Protein AF-A0A7Y0XDF4-F1 (afdb_monomer_lite)

Sequence (80 aa):
MKGVKLESCASTADAMQKVQEMDRDDVAAIGNASSGKLYGLQAIQGNIANQSENHTRFIVVCNSRQHRKPNRKPYSLYRG

Organism: Vibrio parahaemolyticus (NCBI:txid670)

Secondary structure (DSSP, 8-state):
--S------SSHHHHHHHHHHHT-TT----S-HHHHHHTTPPPS-S---S-S--------------------PPP-----

Radius of gyration: 26.82 Å; chains: 1; bounding box: 69×25×70 Å

Structure (mmCIF, N/CA/C/O backbone):
data_AF-A0A7Y0XDF4-F1
#
_entry.id   AF-A0A7Y0XDF4-F1
#
loop_
_atom_site.group_PDB
_atom_site.id
_atom_site.type_symbol
_atom_site.label_atom_id
_atom_site.label_alt_id
_atom_site.label_comp_id
_atom_site.label_asym_id
_atom_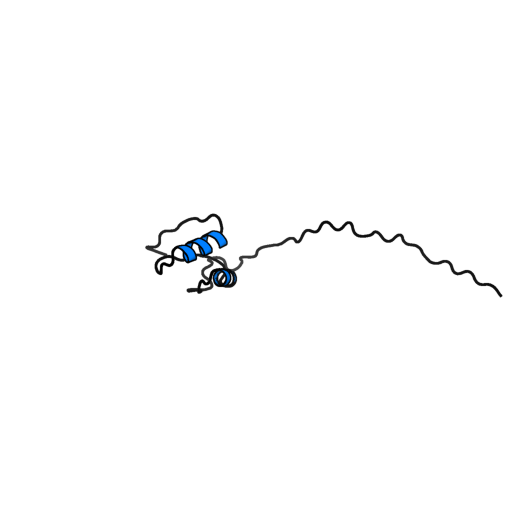site.label_entity_id
_atom_site.label_seq_id
_atom_site.pdbx_PDB_ins_code
_atom_site.Cartn_x
_atom_site.Cartn_y
_atom_site.Cartn_z
_atom_site.occupancy
_atom_site.B_iso_or_equiv
_atom_site.auth_seq_id
_atom_site.auth_comp_id
_atom_site.auth_asym_id
_atom_site.auth_atom_id
_atom_site.pdbx_PDB_model_num
ATOM 1 N N . MET A 1 1 ? -15.446 9.837 4.098 1.00 62.53 1 MET A N 1
ATOM 2 C CA . MET A 1 1 ? -15.542 8.937 5.268 1.00 62.53 1 MET A CA 1
ATOM 3 C C . MET A 1 1 ? -15.941 9.771 6.474 1.00 62.53 1 MET A C 1
ATOM 5 O O . MET A 1 1 ? -15.208 10.688 6.816 1.00 62.53 1 MET A O 1
ATOM 9 N N . LYS A 1 2 ? -17.123 9.539 7.055 1.00 78.62 2 LYS A N 1
ATOM 10 C CA . LYS A 1 2 ? -17.527 10.153 8.332 1.00 78.62 2 LYS A CA 1
ATOM 11 C C . LYS A 1 2 ? -17.334 9.098 9.426 1.00 78.62 2 LYS A C 1
ATOM 13 O O . LYS A 1 2 ? -17.664 7.946 9.182 1.00 78.62 2 LYS A O 1
ATOM 18 N N . GLY A 1 3 ? -16.787 9.479 10.581 1.00 88.50 3 GLY A N 1
ATOM 19 C CA . GLY A 1 3 ? -16.614 8.570 11.725 1.00 88.50 3 GLY A CA 1
ATOM 20 C C . GLY A 1 3 ? -15.341 7.713 11.730 1.00 88.50 3 GLY A C 1
ATOM 21 O O . GLY A 1 3 ? -15.254 6.793 12.529 1.00 88.50 3 GLY A O 1
ATOM 22 N N . VAL A 1 4 ? -14.351 8.010 10.880 1.00 91.38 4 VAL A N 1
ATOM 23 C CA . VAL A 1 4 ? -13.048 7.319 10.870 1.00 91.38 4 VAL A CA 1
ATOM 24 C C . VAL A 1 4 ? -11.957 8.304 11.273 1.00 91.38 4 VAL A C 1
ATOM 26 O O . VAL A 1 4 ? -11.901 9.414 10.738 1.00 91.38 4 VAL A O 1
ATOM 29 N N . LYS A 1 5 ? -11.091 7.910 12.210 1.00 94.50 5 LYS A N 1
ATOM 30 C CA . LYS A 1 5 ? -9.904 8.685 12.585 1.00 94.50 5 LYS A CA 1
ATOM 31 C C . LYS A 1 5 ? -8.793 8.415 11.571 1.00 94.50 5 LYS A C 1
ATOM 33 O O . LYS A 1 5 ? -8.461 7.264 11.319 1.00 94.50 5 LYS A O 1
ATOM 38 N N . LEU A 1 6 ? -8.218 9.475 11.010 1.00 95.06 6 LEU A N 1
ATOM 39 C CA . LEU A 1 6 ? -7.047 9.368 10.144 1.00 95.06 6 LEU A CA 1
ATOM 40 C C . LEU A 1 6 ? -5.775 9.440 10.988 1.00 95.06 6 LEU A C 1
ATOM 42 O O . LEU A 1 6 ? -5.643 10.318 11.842 1.00 95.06 6 LEU A O 1
ATOM 46 N N . GLU A 1 7 ? -4.845 8.529 10.728 1.00 95.50 7 GLU A N 1
ATOM 47 C CA . GLU A 1 7 ? -3.530 8.496 11.359 1.00 95.50 7 GLU A CA 1
ATOM 48 C C . GLU A 1 7 ? -2.445 8.481 10.281 1.00 95.50 7 GLU A C 1
ATOM 50 O O . GLU A 1 7 ? -2.448 7.639 9.383 1.00 95.50 7 GLU A O 1
ATOM 55 N N . SER A 1 8 ? -1.520 9.437 10.360 1.00 96.12 8 SER A N 1
ATOM 56 C CA . SER A 1 8 ? -0.372 9.498 9.459 1.00 96.12 8 SER A CA 1
ATOM 57 C C . SER A 1 8 ? 0.681 8.473 9.875 1.00 96.12 8 SER A C 1
ATOM 59 O O . SER A 1 8 ? 1.022 8.379 11.050 1.00 96.12 8 SER A O 1
ATOM 61 N N . CYS A 1 9 ? 1.226 7.748 8.901 1.00 95.88 9 CYS A N 1
ATOM 62 C CA . CYS A 1 9 ? 2.323 6.793 9.085 1.00 95.88 9 CYS A CA 1
ATOM 63 C C . CYS A 1 9 ? 3.552 7.247 8.286 1.00 95.88 9 CYS A C 1
ATOM 65 O O . CYS A 1 9 ? 3.430 8.077 7.379 1.00 95.88 9 CYS A O 1
ATOM 67 N N . ALA A 1 10 ? 4.731 6.701 8.590 1.00 96.75 10 ALA A N 1
ATOM 68 C CA . ALA A 1 10 ? 5.971 7.103 7.920 1.00 96.75 10 ALA A CA 1
ATOM 69 C C . ALA A 1 10 ? 5.994 6.699 6.433 1.00 96.75 10 ALA A C 1
ATOM 71 O O . ALA A 1 10 ? 6.637 7.348 5.609 1.00 96.75 10 ALA A O 1
ATOM 72 N N . SER A 1 11 ? 5.287 5.624 6.079 1.00 96.25 11 SER A N 1
ATOM 73 C CA . SER A 1 11 ? 5.099 5.167 4.703 1.00 96.25 11 SER A CA 1
ATOM 74 C C . SER A 1 11 ? 3.865 4.267 4.581 1.00 96.25 11 SER A C 1
ATOM 76 O O . SER A 1 11 ? 3.267 3.861 5.576 1.00 96.25 11 SER A O 1
ATOM 78 N N . THR A 1 12 ? 3.496 3.898 3.352 1.00 95.44 12 THR A N 1
ATOM 79 C CA . THR A 1 12 ? 2.454 2.886 3.104 1.00 95.44 12 THR A CA 1
ATOM 80 C C . THR A 1 12 ? 2.825 1.512 3.668 1.00 95.44 12 THR A C 1
ATOM 82 O O . THR A 1 12 ? 1.964 0.814 4.193 1.00 95.44 12 THR A O 1
ATOM 85 N N . ALA A 1 13 ? 4.100 1.130 3.569 1.00 95.81 13 ALA A N 1
ATOM 86 C CA . ALA A 1 13 ? 4.614 -0.127 4.107 1.00 95.81 13 ALA A CA 1
ATOM 87 C C . ALA A 1 13 ? 4.524 -0.159 5.642 1.00 95.81 13 ALA A C 1
ATOM 89 O O . ALA A 1 13 ? 4.046 -1.134 6.210 1.00 95.81 13 ALA A O 1
ATOM 90 N N . ASP A 1 14 ? 4.903 0.948 6.283 1.00 97.31 14 ASP A N 1
ATOM 91 C CA . ASP A 1 14 ? 4.799 1.158 7.732 1.00 97.31 14 ASP A CA 1
ATOM 92 C C . ASP A 1 14 ? 3.342 1.055 8.215 1.00 97.31 14 ASP A C 1
ATOM 94 O O . ASP A 1 14 ? 3.045 0.347 9.173 1.00 97.31 14 ASP A O 1
ATOM 98 N N . ALA A 1 15 ? 2.398 1.659 7.483 1.00 97.62 15 ALA A N 1
ATOM 99 C CA . ALA A 1 15 ? 0.972 1.534 7.786 1.00 97.62 15 ALA A CA 1
ATOM 100 C C . ALA A 1 15 ? 0.465 0.082 7.685 1.00 97.62 15 ALA A C 1
ATOM 102 O O . ALA A 1 15 ? -0.301 -0.364 8.538 1.00 97.62 15 ALA A O 1
ATOM 103 N N . MET A 1 16 ? 0.879 -0.660 6.650 1.00 97.44 16 MET A N 1
ATOM 104 C CA . MET A 1 16 ? 0.494 -2.067 6.470 1.00 97.44 16 MET A CA 1
ATOM 105 C C . MET A 1 16 ? 1.060 -2.955 7.576 1.00 97.44 16 MET A C 1
ATOM 107 O O . MET A 1 16 ? 0.326 -3.763 8.138 1.00 97.44 16 MET A O 1
ATOM 111 N N . GLN A 1 17 ? 2.335 -2.774 7.918 1.00 97.56 17 GLN A N 1
ATOM 112 C CA . GLN A 1 17 ? 2.967 -3.502 9.011 1.00 97.56 17 GLN A CA 1
ATOM 113 C C . GLN A 1 17 ? 2.260 -3.226 10.342 1.00 97.56 17 GLN A C 1
ATOM 115 O O . GLN A 1 17 ? 1.897 -4.156 11.052 1.00 97.56 17 GLN A O 1
ATOM 120 N N . LYS A 1 18 ? 1.970 -1.959 10.642 1.00 97.31 18 LYS A N 1
ATOM 121 C CA . LYS A 1 18 ? 1.278 -1.573 11.874 1.00 97.31 18 LYS A CA 1
ATOM 122 C C . LYS A 1 18 ? -0.120 -2.184 11.989 1.00 97.31 18 LYS A C 1
ATOM 124 O O . LYS A 1 18 ? -0.497 -2.640 13.061 1.00 97.31 18 LYS A O 1
ATOM 129 N N . VAL A 1 19 ? -0.890 -2.207 10.898 1.00 97.56 19 VAL A N 1
ATOM 130 C CA . VAL A 1 19 ? -2.222 -2.839 10.884 1.00 97.56 19 VAL A CA 1
ATOM 131 C C . VAL A 1 19 ? -2.125 -4.348 11.095 1.00 97.56 19 VAL A C 1
ATOM 133 O O . VAL A 1 19 ? -2.925 -4.894 11.848 1.00 97.56 19 VAL A O 1
ATOM 136 N N . GLN A 1 20 ? -1.135 -5.005 10.487 1.00 97.38 20 GLN A N 1
ATOM 137 C CA . GLN A 1 20 ? -0.862 -6.421 10.734 1.00 97.38 20 GLN A CA 1
ATOM 138 C C . GLN A 1 20 ? -0.515 -6.673 12.211 1.00 97.38 20 GLN A C 1
ATOM 140 O O . GLN A 1 20 ? -1.086 -7.568 12.821 1.00 97.38 20 GLN A O 1
ATOM 145 N N . GLU A 1 21 ? 0.392 -5.885 12.792 1.00 97.50 21 GLU A N 1
ATOM 146 C CA . GLU A 1 21 ? 0.837 -6.037 14.186 1.00 97.50 21 GLU A CA 1
ATOM 147 C C . GLU A 1 21 ? -0.278 -5.767 15.207 1.00 97.50 21 GLU A C 1
ATOM 149 O O . GLU A 1 21 ? -0.272 -6.345 16.292 1.00 97.50 21 GLU A O 1
ATOM 154 N N . MET A 1 22 ? -1.233 -4.892 14.877 1.00 96.88 22 MET A N 1
ATOM 155 C CA . MET A 1 22 ? -2.385 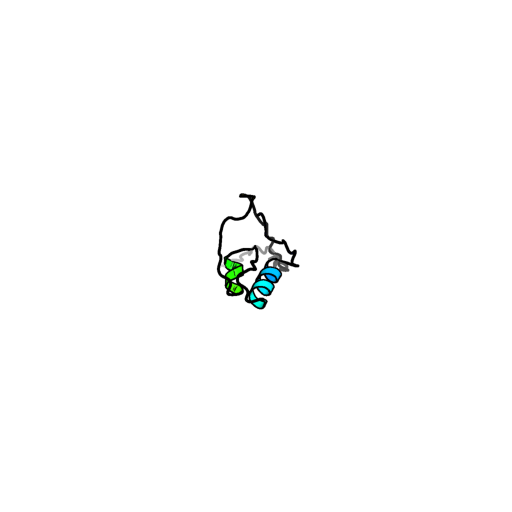-4.608 15.735 1.00 96.88 22 MET A CA 1
ATOM 156 C C . MET A 1 22 ? -3.397 -5.753 15.793 1.00 96.88 22 MET A C 1
ATOM 158 O O . MET A 1 22 ? -4.108 -5.830 16.792 1.00 96.88 22 MET A O 1
ATOM 162 N N . ASP A 1 23 ? -3.484 -6.577 14.741 1.00 94.81 23 ASP A N 1
ATOM 163 C CA . ASP A 1 23 ? -4.411 -7.713 14.612 1.00 94.81 23 ASP A CA 1
ATOM 164 C C . ASP A 1 23 ? -5.855 -7.382 15.043 1.00 94.81 23 ASP A C 1
ATOM 166 O O . ASP A 1 23 ? -6.478 -8.045 15.872 1.00 94.81 23 ASP A O 1
ATOM 170 N N . ARG A 1 24 ? -6.375 -6.271 14.515 1.00 96.12 24 ARG A N 1
ATOM 171 C CA . ARG A 1 24 ? -7.706 -5.735 14.824 1.00 96.12 24 ARG A CA 1
ATOM 172 C C . ARG A 1 24 ? -8.526 -5.559 13.555 1.00 96.12 24 ARG A C 1
ATOM 174 O O . ARG A 1 24 ? -7.996 -5.191 12.510 1.00 96.12 24 ARG A O 1
ATOM 181 N N . ASP A 1 25 ? -9.831 -5.763 13.666 1.00 94.12 25 ASP A N 1
ATOM 182 C CA . ASP A 1 25 ? -10.798 -5.652 12.569 1.00 94.12 25 ASP A CA 1
ATOM 183 C C . ASP A 1 25 ? -11.345 -4.225 12.366 1.00 94.12 25 ASP A C 1
ATOM 185 O O . ASP A 1 25 ? -11.965 -3.935 11.341 1.00 94.12 25 ASP A O 1
ATOM 189 N N . ASP A 1 26 ? -11.081 -3.315 13.307 1.00 95.06 26 ASP A N 1
ATOM 190 C CA . ASP A 1 26 ? -11.522 -1.915 13.283 1.00 95.06 26 ASP A CA 1
ATOM 191 C C . ASP A 1 26 ? -10.454 -0.923 12.782 1.00 95.06 26 ASP A C 1
ATOM 193 O O . ASP A 1 26 ? -10.663 0.295 12.805 1.00 95.06 26 ASP A O 1
ATOM 197 N N . VAL A 1 27 ? -9.319 -1.429 12.290 1.00 96.56 27 VAL A N 1
ATOM 198 C CA . VAL A 1 27 ? -8.220 -0.640 11.717 1.00 96.56 27 VAL A CA 1
ATOM 199 C C . VAL A 1 27 ? -7.908 -1.093 10.292 1.00 96.56 27 VAL A C 1
ATOM 201 O O . VAL A 1 27 ? -8.026 -2.263 9.944 1.00 96.56 27 VAL A O 1
ATOM 204 N N . ALA A 1 28 ? -7.504 -0.154 9.436 1.00 96.00 28 ALA A N 1
ATOM 205 C CA . ALA A 1 28 ? -7.184 -0.442 8.041 1.00 96.00 28 ALA A CA 1
ATOM 206 C C . ALA A 1 28 ? -6.056 0.458 7.527 1.00 96.00 28 ALA A C 1
ATOM 208 O O . ALA A 1 28 ? -5.924 1.611 7.940 1.00 96.00 28 ALA A O 1
ATOM 209 N N . ALA A 1 29 ? -5.270 -0.064 6.583 1.00 96.75 29 ALA A N 1
ATOM 210 C CA . ALA A 1 29 ? -4.204 0.669 5.906 1.00 96.75 29 ALA A CA 1
ATOM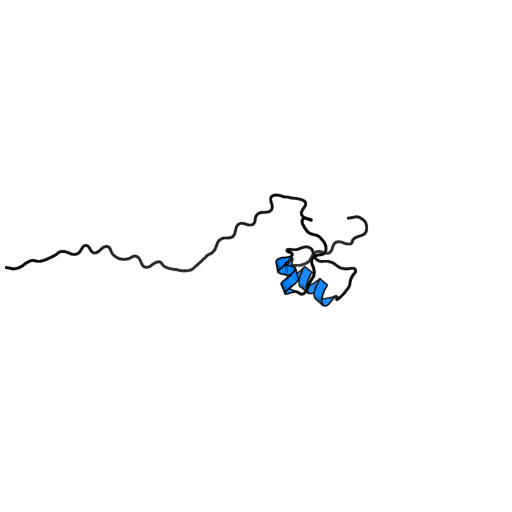 211 C C . ALA A 1 29 ? -4.603 0.999 4.462 1.00 96.75 29 ALA A C 1
ATOM 213 O O . ALA A 1 29 ? -5.205 0.183 3.762 1.00 96.75 29 ALA A O 1
ATOM 214 N N . ILE A 1 30 ? -4.221 2.189 3.992 1.00 95.75 30 ILE A N 1
ATOM 215 C CA . ILE A 1 30 ? -4.385 2.601 2.593 1.00 95.75 30 ILE A CA 1
ATOM 216 C C . ILE A 1 30 ? -3.090 2.302 1.840 1.00 95.75 30 ILE A C 1
ATOM 218 O O . ILE A 1 30 ? -2.034 2.834 2.179 1.00 95.75 30 ILE A O 1
ATOM 222 N N . GLY A 1 31 ? -3.172 1.494 0.784 1.00 93.31 31 GLY A N 1
ATOM 223 C CA . GLY A 1 31 ? -2.031 1.206 -0.077 1.00 93.31 31 GLY A CA 1
ATOM 224 C C . GLY A 1 31 ? -2.354 0.271 -1.233 1.00 93.31 31 GLY A C 1
ATOM 225 O O . GLY A 1 31 ? -3.513 -0.019 -1.524 1.00 93.31 31 GLY A O 1
ATOM 226 N N . ASN A 1 32 ? -1.310 -0.195 -1.919 1.00 93.00 32 ASN A N 1
ATOM 227 C CA . ASN A 1 32 ? -1.463 -1.103 -3.049 1.00 93.00 32 ASN A CA 1
ATOM 228 C C . ASN A 1 32 ? -1.846 -2.517 -2.574 1.00 93.00 32 ASN A C 1
ATOM 230 O O . ASN A 1 32 ? -1.214 -3.065 -1.670 1.00 93.00 32 ASN A O 1
ATOM 234 N N . ALA A 1 33 ? -2.837 -3.136 -3.220 1.00 93.06 33 ALA A N 1
ATOM 235 C CA . ALA A 1 33 ? -3.302 -4.481 -2.874 1.00 93.06 33 ALA A CA 1
ATOM 236 C C . ALA A 1 33 ? -2.194 -5.547 -2.964 1.00 93.06 33 ALA A C 1
ATOM 238 O O . ALA A 1 33 ? -2.147 -6.459 -2.140 1.00 93.06 33 ALA A O 1
ATOM 239 N N . SER A 1 34 ? -1.278 -5.427 -3.930 1.00 92.94 34 SER A N 1
ATOM 240 C CA . SER A 1 34 ? -0.138 -6.340 -4.068 1.00 92.94 34 SER A CA 1
ATOM 241 C C . SER A 1 34 ? 0.836 -6.212 -2.898 1.00 92.94 34 SER A C 1
ATOM 243 O O . SER A 1 34 ? 1.321 -7.226 -2.408 1.00 92.94 34 SER A O 1
ATOM 245 N N . SER A 1 35 ? 1.081 -4.990 -2.413 1.00 91.12 35 SER A N 1
ATOM 246 C CA . SER A 1 35 ? 1.908 -4.755 -1.225 1.00 91.12 35 SER A CA 1
ATOM 247 C C . SER A 1 35 ? 1.243 -5.311 0.032 1.00 91.12 35 SER A C 1
ATOM 249 O O . SER A 1 35 ? 1.916 -5.969 0.812 1.00 91.12 35 SER A O 1
ATOM 251 N N . GLY A 1 36 ? -0.075 -5.138 0.190 1.00 94.25 36 GLY A N 1
ATOM 252 C CA . GLY A 1 36 ? -0.816 -5.657 1.347 1.00 94.25 36 GLY A CA 1
ATOM 253 C C . GLY A 1 36 ? -0.681 -7.172 1.524 1.00 94.25 36 GLY A C 1
ATOM 254 O O . GLY A 1 36 ? -0.489 -7.645 2.642 1.00 94.25 36 GLY A O 1
ATOM 255 N N . LYS A 1 37 ? -0.655 -7.930 0.418 1.00 95.12 37 LYS A N 1
ATOM 256 C CA . LYS A 1 37 ? -0.431 -9.386 0.451 1.00 95.12 37 LYS A CA 1
ATOM 257 C C . LYS A 1 37 ? 0.916 -9.781 1.062 1.00 95.12 37 LYS A C 1
ATOM 259 O O . LYS A 1 37 ? 0.991 -10.833 1.685 1.00 95.12 37 LYS A O 1
ATOM 264 N N . LEU A 1 38 ? 1.958 -8.956 0.917 1.00 95.81 38 LEU A N 1
ATOM 265 C CA . LEU A 1 38 ? 3.274 -9.212 1.524 1.00 95.81 38 LEU A CA 1
ATOM 266 C C . LEU A 1 38 ? 3.224 -9.165 3.058 1.00 95.81 38 LEU A C 1
ATOM 268 O O . LEU A 1 38 ? 4.047 -9.797 3.709 1.00 95.81 38 LEU A O 1
ATOM 272 N N . TYR A 1 39 ? 2.239 -8.459 3.616 1.00 95.62 39 TYR A N 1
ATOM 273 C CA . TYR A 1 39 ? 1.980 -8.359 5.054 1.00 95.62 39 TYR A CA 1
ATOM 274 C C . TYR A 1 39 ? 0.864 -9.308 5.523 1.00 95.62 39 TYR A C 1
ATOM 276 O O . TYR A 1 39 ? 0.442 -9.242 6.672 1.00 95.62 39 TYR A O 1
ATOM 284 N N . GLY A 1 40 ? 0.352 -10.186 4.651 1.00 95.56 40 GLY A N 1
ATOM 285 C CA . GLY A 1 40 ? -0.774 -11.070 4.976 1.00 95.56 40 GLY A CA 1
ATOM 286 C C . GLY A 1 40 ? -2.133 -10.363 5.062 1.00 95.56 40 GLY A C 1
ATOM 287 O O . GLY A 1 40 ? -3.090 -10.950 5.553 1.00 95.56 40 GLY A O 1
ATOM 288 N N . LEU A 1 41 ? -2.243 -9.123 4.573 1.00 96.75 41 LEU A N 1
ATOM 289 C CA . LEU A 1 41 ? -3.485 -8.352 4.606 1.00 96.75 41 LEU A CA 1
ATOM 290 C C . LEU A 1 41 ? -4.360 -8.628 3.378 1.00 96.75 41 LEU A C 1
ATOM 292 O O . LEU A 1 41 ? -3.872 -8.775 2.252 1.00 96.75 41 LEU A O 1
ATOM 296 N N . GLN A 1 42 ? -5.677 -8.617 3.584 1.00 96.06 42 GLN A N 1
ATOM 297 C CA . GLN A 1 42 ? -6.670 -8.741 2.520 1.00 96.06 42 GLN A CA 1
ATOM 298 C C . GLN A 1 42 ? -7.195 -7.365 2.092 1.00 96.06 42 GLN A C 1
ATOM 300 O O 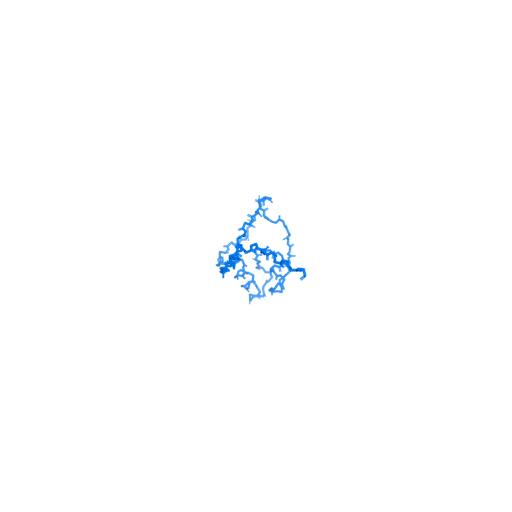. GLN A 1 42 ? -7.551 -6.525 2.916 1.00 96.06 42 GLN A O 1
ATOM 305 N N . ALA A 1 43 ? -7.290 -7.136 0.780 1.00 95.50 43 ALA A N 1
ATOM 306 C CA . ALA A 1 43 ? -7.907 -5.925 0.251 1.00 95.50 43 ALA A CA 1
ATOM 307 C C . ALA A 1 43 ? -9.431 -5.959 0.458 1.00 95.50 43 ALA A C 1
ATOM 309 O O . ALA A 1 43 ? -10.105 -6.848 -0.061 1.00 95.50 43 ALA A O 1
ATOM 310 N N . ILE A 1 44 ? -9.962 -4.964 1.173 1.00 94.62 44 ILE A N 1
ATOM 311 C CA . ILE A 1 44 ? -11.404 -4.809 1.437 1.00 94.62 44 ILE A CA 1
ATOM 312 C C . ILE A 1 44 ? -12.119 -3.959 0.377 1.00 94.62 44 ILE A C 1
ATOM 314 O O . ILE A 1 44 ? -13.305 -4.148 0.125 1.00 94.62 44 ILE A O 1
ATOM 318 N N . GLN A 1 45 ? -11.402 -3.033 -0.268 1.00 93.31 45 GLN A N 1
ATOM 319 C CA . GLN A 1 45 ? -11.943 -2.166 -1.312 1.00 93.31 45 GLN A CA 1
ATOM 320 C C . GLN A 1 45 ? -10.834 -1.715 -2.271 1.00 93.31 45 GLN A C 1
ATOM 322 O O . GLN A 1 45 ? -9.755 -1.306 -1.847 1.00 93.31 45 GLN A O 1
ATOM 327 N N . GLY A 1 46 ? -11.106 -1.790 -3.575 1.00 92.25 46 GLY A N 1
ATOM 328 C CA . GLY A 1 46 ? -10.231 -1.273 -4.630 1.00 92.25 46 GLY A CA 1
ATOM 329 C C . GLY A 1 46 ? -10.644 0.121 -5.103 1.00 92.25 46 GLY A C 1
ATOM 330 O O . GLY A 1 46 ? -11.731 0.595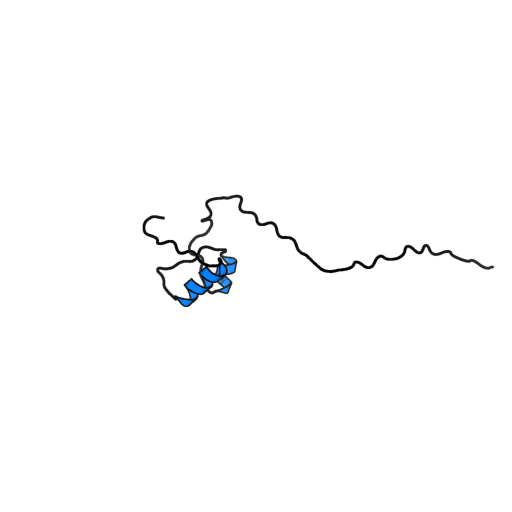 -4.782 1.00 92.25 46 GLY A O 1
ATOM 331 N N . ASN A 1 47 ? -9.788 0.762 -5.906 1.00 89.69 47 ASN A N 1
ATOM 332 C CA . ASN A 1 47 ? -10.080 2.030 -6.594 1.00 89.69 47 ASN A CA 1
ATOM 333 C C . ASN A 1 47 ? -10.569 3.162 -5.669 1.00 89.69 47 ASN A C 1
ATOM 335 O O . ASN A 1 47 ? -11.444 3.941 -6.029 1.00 89.69 47 ASN A O 1
ATOM 339 N N . ILE A 1 48 ? -9.986 3.261 -4.471 1.00 91.50 48 ILE A N 1
ATOM 340 C CA . ILE A 1 48 ? -10.321 4.291 -3.472 1.00 91.50 48 ILE A CA 1
ATOM 341 C C . ILE A 1 48 ? -9.607 5.633 -3.703 1.00 91.50 48 ILE A C 1
ATOM 343 O O . ILE A 1 48 ? -9.844 6.593 -2.972 1.00 91.50 48 ILE A O 1
ATOM 347 N N . ALA A 1 49 ? -8.706 5.700 -4.688 1.00 88.88 49 ALA A N 1
ATOM 348 C CA . ALA A 1 49 ? -8.019 6.932 -5.047 1.00 88.88 49 ALA A CA 1
ATOM 349 C C . ALA A 1 49 ? -9.010 7.929 -5.663 1.00 88.88 49 ALA A C 1
ATOM 351 O O . ALA A 1 49 ? -9.822 7.577 -6.514 1.00 88.88 49 ALA A O 1
ATOM 352 N N . ASN A 1 50 ? -8.918 9.192 -5.252 1.00 88.12 50 ASN A N 1
ATOM 353 C CA . ASN A 1 50 ? -9.737 10.281 -5.788 1.00 88.12 50 ASN A CA 1
ATOM 354 C C . ASN A 1 50 ? -9.209 10.838 -7.124 1.00 88.12 50 ASN A C 1
ATOM 356 O O . ASN A 1 50 ? -9.870 11.668 -7.742 1.00 88.12 50 ASN A O 1
ATOM 360 N N . GLN A 1 51 ? -8.026 10.401 -7.556 1.00 86.31 51 GLN A N 1
ATOM 361 C CA . GLN A 1 51 ? -7.406 10.766 -8.824 1.00 86.31 51 GLN A CA 1
ATOM 362 C C . GLN A 1 51 ? -7.186 9.505 -9.657 1.00 86.31 51 GLN A C 1
ATOM 364 O O . GLN A 1 51 ? -6.497 8.583 -9.221 1.00 86.31 51 GLN A O 1
ATOM 369 N N . SER A 1 52 ? -7.768 9.477 -10.858 1.00 77.50 52 SER A N 1
ATOM 370 C CA . SER A 1 52 ? -7.628 8.363 -11.804 1.00 77.50 52 SER A CA 1
ATOM 371 C C . SER A 1 52 ? -6.245 8.318 -12.458 1.00 77.50 52 SER A C 1
ATOM 373 O O . SER A 1 52 ? -5.737 7.243 -12.754 1.00 77.50 52 SER A O 1
ATOM 375 N N . GLU A 1 53 ? -5.619 9.481 -12.640 1.00 84.69 53 GLU A N 1
ATOM 376 C CA . GLU A 1 53 ? -4.280 9.639 -13.211 1.00 84.69 53 GLU A CA 1
ATOM 377 C C . GLU A 1 53 ? -3.238 9.756 -12.085 1.00 84.69 53 GLU A C 1
ATOM 379 O O . GLU A 1 53 ? -2.780 10.850 -11.756 1.00 84.69 53 GLU A O 1
ATOM 384 N N . ASN A 1 54 ? -2.883 8.632 -11.456 1.00 86.25 54 ASN A N 1
ATOM 385 C CA . ASN A 1 54 ? -1.820 8.561 -10.446 1.00 86.25 54 ASN A CA 1
ATOM 386 C C . ASN A 1 54 ? -0.647 7.723 -10.975 1.00 86.25 54 ASN A C 1
ATOM 388 O O . ASN A 1 54 ? -0.645 6.496 -10.866 1.00 86.25 54 ASN A O 1
ATOM 392 N N . HIS A 1 55 ? 0.341 8.397 -11.572 1.00 88.62 55 HIS A N 1
ATOM 393 C CA . HIS A 1 55 ? 1.506 7.764 -12.193 1.00 88.62 55 HIS A CA 1
ATOM 394 C C . HIS A 1 55 ? 2.790 8.114 -11.447 1.00 88.62 55 HIS A C 1
ATOM 396 O O . HIS A 1 55 ? 3.084 9.285 -11.211 1.00 88.62 55 HIS A O 1
ATOM 402 N N . THR A 1 56 ? 3.617 7.106 -11.173 1.00 91.25 56 THR A N 1
ATOM 403 C CA . THR A 1 56 ? 4.952 7.294 -10.589 1.00 91.25 56 THR A CA 1
ATOM 404 C C . THR A 1 56 ? 6.018 7.068 -11.654 1.00 91.25 56 THR A C 1
ATOM 406 O O . THR A 1 56 ? 6.085 5.999 -12.261 1.00 91.25 56 THR A O 1
ATOM 409 N N . ARG A 1 57 ? 6.888 8.060 -11.882 1.00 95.62 57 ARG A N 1
ATOM 410 C CA . ARG A 1 57 ? 8.061 7.903 -12.756 1.00 95.62 57 ARG A CA 1
ATOM 411 C C . ARG A 1 57 ? 9.234 7.353 -11.953 1.00 95.62 57 ARG A C 1
ATOM 413 O O . ARG A 1 57 ? 9.674 7.980 -10.996 1.00 95.62 57 ARG A O 1
ATOM 420 N N . PHE A 1 58 ? 9.774 6.224 -12.395 1.00 95.12 58 PHE A N 1
ATOM 421 C CA . PHE A 1 58 ? 10.989 5.633 -11.840 1.00 95.12 58 PHE A CA 1
ATOM 422 C C . PHE A 1 58 ? 12.173 5.873 -12.780 1.00 95.12 58 PHE A C 1
ATOM 424 O O . PHE A 1 58 ? 12.022 5.834 -14.001 1.00 95.12 58 PHE A O 1
ATOM 431 N N . ILE A 1 59 ? 13.357 6.101 -12.214 1.00 94.38 59 ILE A N 1
ATOM 432 C CA . ILE A 1 59 ? 14.623 6.149 -12.951 1.00 94.38 59 ILE A CA 1
ATOM 433 C C . ILE A 1 59 ? 15.515 5.059 -12.372 1.00 94.38 59 ILE A C 1
ATOM 435 O O . ILE A 1 59 ? 15.773 5.038 -11.170 1.00 94.38 59 ILE A O 1
ATOM 439 N N . VAL A 1 60 ? 15.985 4.155 -13.227 1.00 92.25 60 VAL A N 1
ATOM 440 C CA . VAL A 1 60 ? 16.956 3.128 -12.843 1.00 92.25 60 VAL A CA 1
ATOM 441 C C . VAL A 1 60 ? 18.349 3.687 -13.089 1.00 92.25 60 VAL A C 1
ATOM 443 O O . VAL A 1 60 ? 18.686 4.057 -14.213 1.00 92.25 60 VAL A O 1
ATOM 446 N N . VAL A 1 61 ? 19.161 3.758 -12.038 1.00 90.06 61 VAL A N 1
ATOM 447 C CA . VAL A 1 61 ? 20.534 4.265 -12.110 1.00 90.06 61 VAL A CA 1
ATOM 448 C C . VAL A 1 61 ? 21.492 3.092 -11.937 1.00 90.06 61 VAL A C 1
ATOM 450 O O . VAL A 1 61 ? 21.316 2.272 -11.040 1.00 90.06 61 VAL A O 1
ATOM 453 N N . CYS A 1 62 ? 22.520 3.010 -12.780 1.00 89.94 62 CYS A N 1
ATOM 454 C CA . CYS A 1 62 ? 23.624 2.076 -12.587 1.00 89.94 62 CYS A CA 1
ATOM 455 C C . CYS A 1 62 ? 24.962 2.787 -12.802 1.00 89.94 62 CYS A C 1
ATOM 457 O O . CYS A 1 62 ? 25.073 3.706 -13.614 1.00 89.94 62 CYS A O 1
ATOM 459 N N . ASN A 1 63 ? 25.994 2.350 -12.083 1.00 81.75 63 ASN A N 1
ATOM 460 C CA . ASN A 1 63 ? 27.354 2.838 -12.280 1.00 81.75 63 ASN A CA 1
ATOM 461 C C . ASN A 1 63 ? 28.099 1.924 -13.265 1.00 81.75 63 ASN A C 1
ATOM 463 O O . ASN A 1 63 ? 28.996 1.177 -12.881 1.00 81.75 63 ASN A O 1
ATOM 467 N N . SER A 1 64 ? 27.704 1.939 -14.539 1.00 68.75 64 SER A N 1
ATOM 468 C CA . SER A 1 64 ? 28.451 1.257 -15.598 1.00 68.75 64 SER A CA 1
ATOM 469 C C . SER A 1 64 ? 29.239 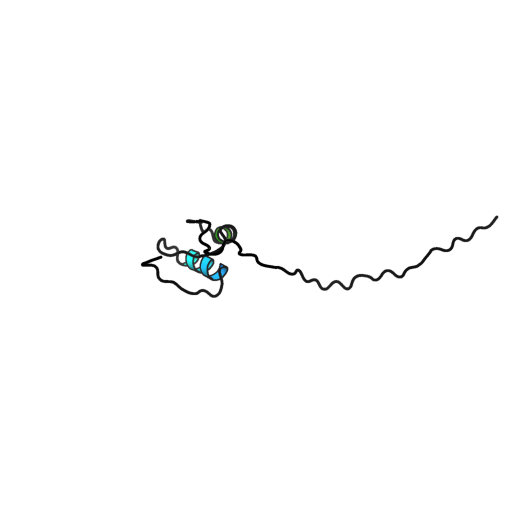2.279 -16.413 1.00 68.75 64 SER A C 1
ATOM 471 O O . SER A 1 64 ? 28.674 2.981 -17.256 1.00 68.75 64 SER A O 1
ATOM 473 N N . ARG A 1 65 ? 30.561 2.345 -16.214 1.00 65.88 65 ARG A N 1
ATOM 474 C CA . ARG A 1 65 ? 31.452 2.954 -17.212 1.00 65.88 65 ARG A CA 1
ATOM 475 C C . ARG A 1 65 ? 31.410 2.059 -18.446 1.00 65.88 65 ARG A C 1
ATOM 477 O O . ARG A 1 65 ? 32.078 1.030 -18.482 1.00 65.88 65 ARG A O 1
ATOM 484 N N . GLN A 1 66 ? 30.585 2.396 -19.431 1.00 60.47 66 GLN A N 1
ATOM 485 C CA . GLN A 1 66 ? 30.521 1.596 -20.646 1.00 60.47 66 GLN A CA 1
ATOM 486 C C . GLN A 1 66 ? 31.892 1.593 -21.334 1.00 60.47 66 GLN A C 1
ATOM 488 O O . GLN A 1 66 ? 32.503 2.634 -21.582 1.00 60.47 66 GLN A O 1
ATOM 493 N N . HIS A 1 67 ? 32.371 0.384 -21.607 1.00 57.78 67 HIS A N 1
ATOM 494 C CA . HIS A 1 67 ? 33.555 0.063 -22.384 1.00 57.78 67 HIS A CA 1
ATOM 495 C C . HIS A 1 67 ? 33.497 0.778 -23.749 1.00 57.78 67 HIS A C 1
ATOM 497 O O . HIS A 1 67 ? 32.848 0.302 -24.680 1.00 57.78 67 HIS A O 1
ATOM 503 N N . ARG A 1 68 ? 34.163 1.936 -23.885 1.00 59.09 68 ARG A N 1
ATOM 504 C CA . ARG A 1 68 ? 34.402 2.571 -25.192 1.00 59.09 68 ARG A CA 1
ATOM 505 C C . ARG A 1 68 ? 35.284 1.621 -26.004 1.00 59.09 68 ARG A C 1
ATOM 507 O O . ARG A 1 68 ? 36.491 1.582 -25.780 1.00 59.09 68 ARG A O 1
ATOM 514 N N . LYS A 1 69 ? 34.718 0.843 -26.931 1.00 56.22 69 LYS A N 1
ATOM 515 C CA . LYS A 1 69 ? 35.550 0.078 -27.873 1.00 56.22 69 LYS A CA 1
ATOM 516 C C . LYS A 1 69 ? 36.328 1.060 -28.761 1.00 56.22 69 LYS A C 1
ATOM 518 O O . LYS A 1 69 ? 35.699 1.935 -29.360 1.00 56.22 69 LYS A O 1
ATOM 523 N N . PRO A 1 70 ? 37.664 0.949 -28.879 1.00 57.91 70 PRO A N 1
ATOM 524 C CA . PRO A 1 70 ? 38.402 1.730 -29.854 1.00 57.91 70 PRO A CA 1
ATOM 525 C C . PRO A 1 70 ? 38.105 1.188 -31.254 1.00 57.91 70 PRO A C 1
ATOM 527 O O . PRO A 1 70 ? 38.193 -0.013 -31.508 1.00 57.91 70 PRO A O 1
ATOM 530 N N . ASN A 1 71 ? 37.747 2.090 -32.163 1.00 59.94 71 ASN A N 1
ATOM 531 C CA . ASN A 1 71 ? 37.479 1.797 -33.564 1.00 59.94 71 ASN A CA 1
ATOM 532 C C . ASN A 1 71 ? 38.789 1.372 -34.261 1.00 59.94 71 ASN A C 1
ATOM 534 O O . ASN A 1 71 ? 39.596 2.226 -34.623 1.00 59.94 71 ASN A O 1
ATOM 538 N N . ARG A 1 72 ? 39.043 0.067 -34.423 1.00 59.19 72 ARG A N 1
ATOM 539 C CA . ARG A 1 72 ? 40.135 -0.449 -35.268 1.00 59.19 72 ARG A CA 1
ATOM 540 C C . ARG A 1 72 ? 39.532 -1.066 -36.528 1.00 59.19 72 ARG A C 1
ATOM 542 O O . ARG A 1 72 ? 38.951 -2.144 -36.459 1.00 59.19 72 ARG A O 1
ATOM 549 N N . LYS A 1 73 ? 39.670 -0.390 -37.675 1.00 61.84 73 LYS A N 1
ATOM 550 C CA . LYS A 1 73 ? 39.421 -1.012 -38.987 1.00 61.84 73 LYS A CA 1
ATOM 551 C C . LYS A 1 73 ? 40.533 -2.036 -39.272 1.00 61.84 73 LYS A C 1
ATOM 553 O O . LYS A 1 73 ? 41.694 -1.704 -39.024 1.00 61.84 73 LYS A O 1
ATOM 558 N N . PRO A 1 74 ? 40.233 -3.244 -39.777 1.00 60.09 74 PRO A N 1
ATOM 559 C CA . PRO A 1 74 ? 41.273 -4.195 -40.141 1.00 60.09 74 PRO A CA 1
ATOM 560 C C . PRO A 1 74 ? 41.835 -3.829 -41.522 1.00 60.09 74 PRO A C 1
ATOM 562 O O . PRO A 1 74 ? 41.089 -3.732 -42.493 1.00 60.09 74 PRO A O 1
ATOM 565 N N . TYR A 1 75 ? 43.146 -3.608 -41.614 1.00 67.44 75 TYR A N 1
ATOM 566 C CA . TYR A 1 75 ? 43.847 -3.667 -42.897 1.00 67.44 75 TYR A CA 1
ATOM 567 C C . TYR A 1 75 ? 44.116 -5.139 -43.230 1.00 67.44 75 TYR A C 1
ATOM 569 O O . TYR A 1 75 ? 44.496 -5.906 -42.345 1.00 67.44 75 TYR A O 1
ATOM 577 N N . SER A 1 76 ? 43.946 -5.526 -44.493 1.00 69.31 76 SER A N 1
ATOM 578 C CA . SER A 1 76 ? 44.295 -6.861 -44.995 1.00 69.31 76 SER A CA 1
ATOM 579 C C . SER A 1 76 ? 45.545 -6.769 -45.868 1.00 69.31 76 SER A C 1
ATOM 581 O O . SER A 1 76 ? 45.598 -5.938 -46.774 1.00 69.31 76 SER A O 1
ATOM 583 N N . LEU A 1 77 ? 46.541 -7.618 -45.599 1.00 50.25 77 LEU A N 1
ATOM 584 C CA . LEU A 1 77 ? 47.740 -7.779 -46.425 1.00 50.25 77 LEU A CA 1
ATOM 585 C C . LEU A 1 77 ? 47.592 -9.062 -47.255 1.00 50.25 77 LEU A C 1
ATOM 587 O O . LEU A 1 77 ? 47.305 -10.116 -46.690 1.00 50.25 77 LEU A O 1
ATOM 591 N N . TYR A 1 78 ? 47.806 -8.982 -48.567 1.00 55.25 78 TYR A N 1
ATOM 592 C CA . TYR A 1 78 ? 47.837 -10.142 -49.466 1.00 55.25 78 TYR A CA 1
ATOM 593 C C . TYR A 1 78 ? 49.270 -10.386 -49.953 1.00 55.25 78 TYR A C 1
ATOM 595 O O . TYR A 1 78 ? 50.025 -9.431 -50.149 1.00 55.25 78 TYR A O 1
ATOM 603 N N . ARG A 1 79 ? 49.637 -11.653 -50.184 1.00 55.66 79 ARG A N 1
ATOM 604 C CA . ARG A 1 79 ? 50.874 -12.051 -50.874 1.00 55.66 79 ARG A CA 1
ATOM 605 C C . ARG A 1 79 ? 50.560 -13.149 -51.897 1.00 55.66 79 ARG A C 1
ATOM 607 O O . ARG A 1 79 ? 49.651 -13.938 -51.648 1.00 55.66 79 ARG A O 1
ATOM 614 N N . GLY A 1 80 ? 51.279 -13.133 -53.022 1.00 48.09 80 GLY A N 1
ATOM 615 C CA . GLY A 1 80 ? 51.253 -14.176 -54.056 1.00 48.09 80 GLY A CA 1
ATOM 616 C C . GLY A 1 80 ? 52.109 -15.381 -53.704 1.00 48.09 80 GLY A C 1
ATOM 617 O O . GLY A 1 80 ? 53.004 -15.229 -52.837 1.00 48.09 80 GLY A O 1
#

pLDDT: mean 85.72, std 14.77, range [48.09, 97.62]

Foldseek 3Di:
DPPDDDDDDPDLLRQLLVCLVVPDPNDDGDDDQVSNVVSVHHDPDPPPDPDPPDDDDDDDDDPDPPPPDDDDDDDDDDDD

InterPro domains:
  IPR001086 Prephenate dehydratase [PF00800] (2-64)
  IPR001086 Prephenate dehydratase [PS51171] (1-63)
  IPR018528 Prephenate dehydratase, conserved site [PS00857] (39-61)